Protein AF-A0A973XMW5-F1 (afdb_monomer_lite)

pLDDT: mean 70.23, std 17.24, range [46.88, 96.12]

Structure (mmCIF, N/CA/C/O backbone):
data_AF-A0A973XMW5-F1
#
_entry.id   AF-A0A973XMW5-F1
#
loop_
_atom_site.group_PDB
_atom_site.id
_atom_site.type_symbol
_atom_site.label_atom_id
_atom_site.label_alt_id
_atom_site.label_comp_id
_atom_site.label_asym_id
_atom_site.label_entity_id
_atom_site.label_seq_id
_atom_site.pdbx_PDB_ins_code
_atom_site.Cartn_x
_atom_site.Cartn_y
_atom_site.Cartn_z
_atom_site.occupancy
_atom_site.B_iso_or_equiv
_atom_site.auth_seq_id
_atom_site.auth_comp_id
_atom_site.auth_asym_id
_atom_site.auth_atom_id
_atom_site.pdbx_PDB_model_num
ATOM 1 N N . MET A 1 1 ? -17.694 30.993 26.797 1.00 49.56 1 MET A N 1
ATOM 2 C CA . MET A 1 1 ? -16.771 31.717 27.700 1.00 49.56 1 MET A CA 1
ATOM 3 C C . MET A 1 1 ? -16.764 31.049 29.072 1.00 49.56 1 MET A C 1
ATOM 5 O O . MET A 1 1 ? -17.667 31.284 29.861 1.00 49.56 1 MET A O 1
ATOM 9 N N . ARG A 1 2 ? -15.774 30.195 29.354 1.00 52.84 2 ARG A N 1
ATOM 10 C CA . ARG A 1 2 ? -15.358 29.845 30.722 1.00 52.84 2 ARG A CA 1
ATOM 11 C C . ARG A 1 2 ? -13.836 29.864 30.737 1.00 52.84 2 ARG A C 1
ATOM 13 O O . ARG A 1 2 ? -13.191 29.059 30.077 1.00 52.84 2 ARG A O 1
ATOM 20 N N . LEU A 1 3 ? -13.326 30.897 31.393 1.00 54.25 3 LEU A N 1
ATOM 21 C CA . LEU A 1 3 ? -11.933 31.286 31.506 1.00 54.25 3 LEU A CA 1
ATOM 22 C C . LEU A 1 3 ? -11.533 31.060 32.972 1.00 54.25 3 LEU A C 1
ATOM 24 O O . LEU A 1 3 ? -12.006 31.783 33.842 1.00 54.25 3 LEU A O 1
ATOM 28 N N . THR A 1 4 ? -10.673 30.082 33.237 1.00 59.72 4 THR A N 1
ATOM 29 C CA . THR A 1 4 ? -9.947 29.893 34.510 1.00 59.72 4 THR A CA 1
ATOM 30 C C . THR A 1 4 ? -8.658 29.143 34.161 1.00 59.72 4 THR A C 1
ATOM 32 O O . THR A 1 4 ? -8.700 27.972 33.809 1.00 59.72 4 THR A O 1
ATOM 35 N N . ARG A 1 5 ? -7.556 29.858 33.888 1.00 57.38 5 ARG A N 1
ATOM 36 C CA . ARG A 1 5 ? -6.470 30.216 34.832 1.00 57.38 5 ARG A CA 1
ATOM 37 C C . ARG A 1 5 ? -5.850 28.978 35.494 1.00 57.38 5 ARG A C 1
ATOM 39 O O . ARG A 1 5 ? -6.491 28.333 36.307 1.00 57.38 5 ARG A O 1
ATOM 46 N 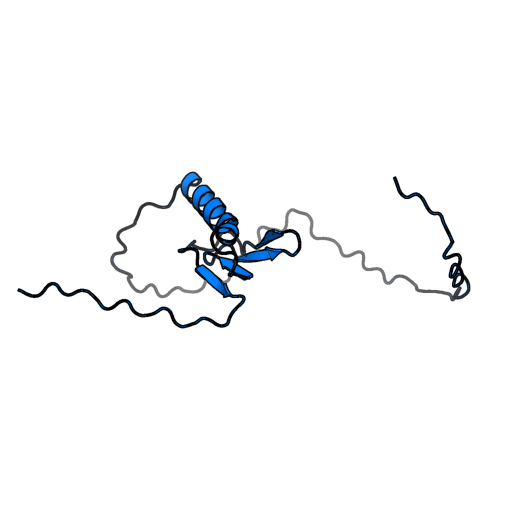N . PHE A 1 6 ? -4.697 28.548 34.978 1.00 55.06 6 PHE A N 1
ATOM 47 C CA . PHE A 1 6 ? -3.338 28.911 35.436 1.00 55.06 6 PHE A CA 1
ATOM 48 C C . PHE A 1 6 ? -2.924 28.091 36.658 1.00 55.06 6 PHE A C 1
ATOM 50 O O . PHE A 1 6 ? -3.577 28.187 37.687 1.00 55.06 6 PHE A O 1
ATOM 57 N N . LEU A 1 7 ? -1.836 27.329 36.502 1.00 52.03 7 LEU A N 1
ATOM 58 C CA . LEU A 1 7 ? -0.725 27.083 37.439 1.00 52.03 7 LEU A CA 1
ATOM 59 C C . LEU A 1 7 ? 0.064 25.891 36.859 1.00 52.03 7 LEU A C 1
ATOM 61 O O . LEU A 1 7 ? -0.392 24.756 36.839 1.00 52.03 7 LEU A O 1
ATOM 65 N N . ALA A 1 8 ? 1.115 26.185 36.098 1.00 46.88 8 ALA A N 1
ATOM 66 C CA . ALA A 1 8 ? 2.481 26.103 36.609 1.00 46.88 8 ALA A CA 1
ATOM 67 C C . ALA A 1 8 ? 2.898 24.652 36.916 1.00 46.88 8 ALA A C 1
ATOM 69 O O . ALA A 1 8 ? 2.669 24.139 38.005 1.00 46.88 8 ALA A O 1
ATOM 70 N N . ARG A 1 9 ? 3.602 24.023 35.967 1.00 47.16 9 ARG A N 1
ATOM 71 C CA . ARG A 1 9 ? 4.561 22.951 36.268 1.00 47.16 9 ARG A CA 1
ATOM 72 C C . ARG A 1 9 ? 5.980 23.505 36.085 1.00 47.16 9 ARG A C 1
ATOM 74 O O . ARG A 1 9 ? 6.507 23.427 34.979 1.00 47.16 9 ARG A O 1
ATOM 81 N N . PRO A 1 10 ? 6.590 24.102 37.127 1.00 54.50 10 PRO A N 1
ATOM 82 C CA . PRO A 1 10 ? 7.969 24.561 37.117 1.00 54.50 10 PRO A CA 1
ATOM 83 C C . PRO A 1 10 ? 8.835 23.544 37.871 1.00 54.50 10 PRO A C 1
ATOM 85 O O . PRO A 1 10 ? 9.243 23.776 39.001 1.00 54.50 10 PRO A O 1
ATOM 88 N N . THR A 1 11 ? 9.029 22.349 37.324 1.00 53.75 11 THR A N 1
ATOM 89 C CA . THR A 1 11 ? 9.946 21.327 37.871 1.00 53.75 11 THR A CA 1
ATOM 90 C C . THR A 1 11 ? 10.020 20.258 36.782 1.00 53.75 11 THR A C 1
ATOM 92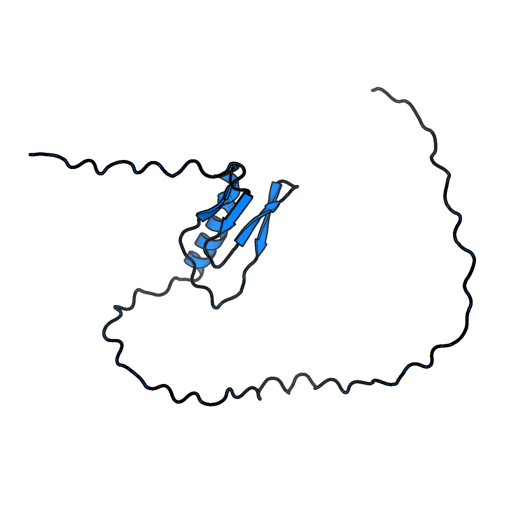 O O . THR A 1 11 ? 9.021 19.617 36.499 1.00 53.75 11 THR A O 1
ATOM 95 N N . ILE A 1 12 ? 11.093 20.072 36.022 1.00 51.03 12 ILE A N 1
ATOM 96 C CA . ILE A 1 12 ? 12.426 19.673 36.463 1.00 51.03 12 ILE A CA 1
ATOM 97 C C . ILE A 1 12 ? 13.387 20.133 35.357 1.00 51.03 12 ILE A C 1
ATOM 99 O O . ILE A 1 12 ? 13.556 19.488 34.327 1.00 51.03 12 ILE A O 1
ATOM 103 N N . LEU A 1 13 ? 13.964 21.312 35.567 1.00 52.12 13 LEU A N 1
ATOM 104 C CA . LEU A 1 13 ? 15.107 21.843 34.836 1.00 52.12 13 LEU A CA 1
ATOM 105 C C . LEU A 1 13 ? 16.294 21.673 35.789 1.00 52.12 13 LEU A C 1
ATOM 107 O O . LEU A 1 13 ? 16.689 22.609 36.469 1.00 52.12 13 LEU A O 1
ATOM 111 N N . LEU A 1 14 ? 16.742 20.429 35.973 1.00 54.44 14 LEU A N 1
ATOM 112 C CA . LEU A 1 14 ? 17.883 20.079 36.826 1.00 54.44 14 LEU A CA 1
ATOM 113 C C . LEU A 1 14 ? 18.349 18.665 36.471 1.00 54.44 14 LEU A C 1
ATOM 115 O O . LEU A 1 14 ? 17.889 17.696 37.057 1.00 54.44 14 LEU A O 1
ATOM 119 N N . LEU A 1 15 ? 19.213 18.571 35.460 1.00 51.66 15 LEU A N 1
ATOM 120 C CA . LEU A 1 15 ? 20.225 17.516 35.279 1.00 51.66 15 LEU A CA 1
ATOM 121 C C . LEU A 1 15 ? 21.243 17.990 34.216 1.00 51.66 15 LEU A C 1
ATOM 123 O O . LEU A 1 15 ? 21.558 17.311 33.247 1.00 51.66 15 LEU A O 1
ATOM 127 N N . LEU A 1 16 ? 21.732 19.221 34.405 1.00 52.69 16 LEU A N 1
ATOM 128 C CA . LEU A 1 16 ? 22.913 19.794 33.755 1.00 52.69 16 LEU A CA 1
ATOM 129 C C . LEU A 1 16 ? 24.022 19.839 34.813 1.00 52.69 16 LEU A C 1
ATOM 131 O O . LEU A 1 16 ? 24.236 20.875 35.431 1.00 52.69 16 LEU A O 1
ATOM 135 N N . ALA A 1 17 ? 24.672 18.708 35.086 1.00 55.88 17 ALA A N 1
ATOM 136 C CA . ALA A 1 17 ? 25.972 18.680 35.759 1.00 55.88 17 ALA A CA 1
ATOM 137 C C . ALA A 1 17 ? 26.568 17.269 35.720 1.00 55.88 17 ALA A C 1
ATOM 139 O O . ALA A 1 17 ? 26.081 16.366 36.393 1.00 55.88 17 ALA A O 1
ATOM 140 N N . GLY A 1 18 ? 27.671 17.126 34.987 1.00 53.00 18 GLY A N 1
ATOM 141 C CA . GLY A 1 18 ? 28.614 16.028 35.172 1.00 53.00 18 GLY A CA 1
ATOM 142 C C . GLY A 1 18 ? 28.627 15.014 34.039 1.00 53.00 18 GLY A C 1
ATOM 143 O O . GLY A 1 18 ? 27.904 14.031 34.084 1.00 53.00 18 GLY A O 1
ATOM 144 N N . LEU A 1 19 ? 29.506 15.225 33.059 1.00 52.06 19 LEU A N 1
ATOM 145 C CA . LEU A 1 19 ? 30.680 14.362 32.877 1.00 52.06 19 LEU A CA 1
ATOM 146 C C . LEU A 1 19 ? 31.605 14.999 31.824 1.00 52.06 19 LEU A C 1
ATOM 148 O O . LEU A 1 19 ? 31.514 14.748 30.627 1.00 52.06 19 LEU A O 1
ATOM 152 N N . LEU A 1 20 ? 32.507 15.858 32.302 1.00 52.78 20 LEU A N 1
ATOM 153 C CA . LEU A 1 20 ? 33.773 16.142 31.633 1.00 52.78 20 LEU A CA 1
ATOM 154 C C . LEU A 1 20 ? 34.708 14.972 31.958 1.00 52.78 20 LEU A C 1
ATOM 156 O O . LEU A 1 20 ? 35.290 14.928 33.039 1.00 52.78 20 LEU A O 1
ATOM 160 N N . ALA A 1 21 ? 34.824 14.019 31.037 1.00 50.59 21 ALA A N 1
ATOM 161 C CA . ALA A 1 21 ? 35.873 13.010 31.053 1.00 50.59 21 ALA A CA 1
ATOM 162 C C . ALA A 1 21 ? 36.438 12.851 29.635 1.00 50.59 21 ALA A C 1
ATOM 164 O O . ALA A 1 21 ? 35.768 12.389 28.719 1.00 50.59 21 ALA A O 1
ATOM 165 N N . ALA A 1 22 ? 37.664 13.350 29.507 1.00 52.00 22 ALA A N 1
ATOM 166 C CA . ALA A 1 22 ? 38.721 13.029 28.562 1.00 52.00 22 ALA A CA 1
ATOM 167 C C . ALA A 1 22 ? 38.452 11.988 27.454 1.00 52.00 22 ALA A C 1
ATOM 169 O O . ALA A 1 22 ? 38.155 10.831 27.720 1.00 52.00 22 ALA A O 1
ATOM 170 N N . GLY A 1 23 ? 38.815 12.390 26.231 1.00 50.72 23 GLY A N 1
ATOM 171 C CA . GLY A 1 23 ? 39.669 11.579 25.364 1.00 50.72 23 GLY A CA 1
ATOM 172 C C . GLY A 1 23 ? 38.993 10.449 24.595 1.00 50.72 23 GLY A C 1
ATOM 173 O O . GLY A 1 23 ? 38.814 9.343 25.089 1.00 50.72 23 GLY A O 1
ATOM 174 N N . SER A 1 24 ? 38.770 10.676 23.305 1.00 54.31 24 SER A N 1
ATOM 175 C CA . SER A 1 24 ? 38.772 9.591 22.324 1.00 54.31 24 SER A CA 1
ATOM 176 C C . SER A 1 24 ? 39.564 10.049 21.100 1.00 54.31 24 SER A C 1
ATOM 178 O O . SER A 1 24 ? 39.153 11.015 20.454 1.00 54.31 24 SER A O 1
ATOM 180 N N . PRO A 1 25 ? 40.720 9.431 20.792 1.00 51.88 25 PRO A N 1
ATOM 181 C CA . PRO A 1 25 ? 41.366 9.630 19.506 1.00 51.88 25 PRO A CA 1
ATOM 182 C C . PRO A 1 25 ? 40.452 9.043 18.430 1.00 51.88 25 PRO A C 1
ATOM 184 O O . PRO A 1 25 ? 40.052 7.884 18.513 1.00 51.88 25 PRO A O 1
ATOM 187 N N . ALA A 1 26 ? 40.096 9.858 17.441 1.00 57.22 2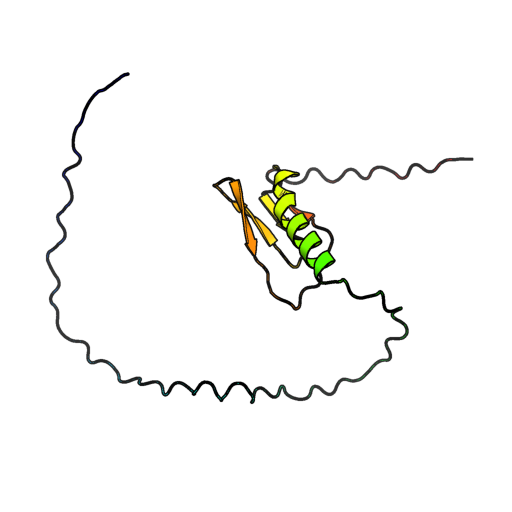6 ALA A N 1
ATOM 188 C CA . ALA A 1 26 ? 39.375 9.391 16.270 1.00 57.22 26 ALA A CA 1
ATOM 189 C C . ALA A 1 26 ? 40.241 8.352 15.536 1.00 57.22 26 ALA A C 1
ATOM 191 O O . ALA A 1 26 ? 41.351 8.694 15.115 1.00 57.22 26 ALA A O 1
ATOM 192 N N . PRO A 1 27 ? 39.789 7.099 15.352 1.00 55.66 27 PRO A N 1
ATOM 193 C CA . PRO A 1 27 ? 40.396 6.249 14.348 1.00 55.66 27 PRO A CA 1
ATOM 194 C C . PRO A 1 27 ? 40.063 6.840 12.977 1.00 55.66 27 PRO A C 1
ATOM 196 O O . PRO A 1 27 ? 38.898 7.028 12.624 1.00 55.66 27 PRO A O 1
ATOM 199 N N . GLY A 1 28 ? 41.116 7.176 12.233 1.00 56.56 28 GLY A N 1
ATOM 200 C CA . GLY A 1 28 ? 41.046 7.608 10.849 1.00 56.56 28 GLY A CA 1
ATOM 201 C C . GLY A 1 28 ? 40.450 6.513 9.977 1.00 56.56 28 GLY A C 1
ATOM 202 O O . GLY A 1 28 ? 41.137 5.583 9.571 1.00 56.56 28 GLY A O 1
ATOM 203 N N . TRP A 1 29 ? 39.172 6.664 9.664 1.00 56.72 29 TRP A N 1
ATOM 204 C CA . TRP A 1 29 ? 38.553 6.051 8.504 1.00 56.72 29 TRP A CA 1
ATOM 205 C C . TRP A 1 29 ? 38.040 7.191 7.622 1.00 56.72 29 TRP A C 1
ATOM 207 O O . TRP A 1 29 ? 36.855 7.491 7.533 1.00 56.72 29 TRP A O 1
ATOM 217 N N . ALA A 1 30 ? 38.980 7.868 6.962 1.00 52.31 30 ALA A N 1
ATOM 218 C CA . ALA A 1 30 ? 38.681 8.417 5.651 1.00 52.31 30 ALA A CA 1
ATOM 219 C C . ALA A 1 30 ? 38.457 7.200 4.747 1.00 52.31 30 ALA A C 1
ATOM 221 O O . ALA A 1 30 ? 39.393 6.672 4.151 1.00 52.31 30 ALA A O 1
ATOM 222 N N . ALA A 1 31 ? 37.234 6.669 4.770 1.00 51.62 31 ALA A N 1
ATOM 223 C CA . ALA A 1 31 ? 36.784 5.787 3.718 1.00 51.62 31 ALA A CA 1
ATOM 224 C C . ALA A 1 31 ? 36.784 6.634 2.449 1.00 51.62 31 ALA A C 1
ATOM 226 O O . ALA A 1 31 ? 35.982 7.557 2.305 1.00 51.62 31 ALA A O 1
ATOM 227 N N . ASP A 1 32 ? 37.765 6.347 1.604 1.00 62.59 32 ASP A N 1
ATOM 228 C CA . ASP A 1 32 ? 37.766 6.613 0.177 1.00 62.59 32 ASP A CA 1
ATOM 229 C C . ASP A 1 32 ? 36.398 6.166 -0.359 1.00 62.59 32 ASP A C 1
ATOM 231 O O . ASP A 1 32 ? 36.106 4.973 -0.463 1.00 62.59 32 ASP A O 1
ATOM 235 N N . LEU A 1 33 ? 35.483 7.127 -0.505 1.00 61.25 33 LEU A N 1
ATOM 236 C CA . LEU A 1 33 ? 34.169 6.858 -1.058 1.00 61.25 33 LEU A CA 1
ATOM 237 C C . LEU A 1 33 ? 34.387 6.616 -2.551 1.00 61.25 33 LEU A C 1
ATOM 239 O O . LEU A 1 33 ? 34.915 7.518 -3.209 1.00 61.25 33 LEU A O 1
ATOM 243 N N . PRO A 1 34 ? 33.992 5.449 -3.090 1.00 62.72 34 PRO A N 1
ATOM 244 C CA . PRO A 1 34 ? 34.006 5.241 -4.526 1.00 62.72 34 PRO A CA 1
ATOM 245 C C . PRO A 1 34 ? 33.220 6.381 -5.172 1.00 62.72 34 PRO A C 1
ATOM 247 O O . PRO A 1 34 ? 32.114 6.723 -4.736 1.00 62.72 34 PRO A O 1
ATOM 250 N N . GLY A 1 35 ? 33.853 7.029 -6.148 1.00 62.44 35 GLY A N 1
ATOM 251 C CA . GLY A 1 35 ? 33.242 8.118 -6.890 1.00 62.44 35 GLY A CA 1
ATOM 252 C C . GLY A 1 35 ? 31.940 7.659 -7.558 1.00 62.44 35 GLY A C 1
ATOM 253 O O . GLY A 1 35 ? 31.716 6.462 -7.743 1.00 62.44 35 GLY A O 1
ATOM 254 N N . PRO A 1 36 ? 31.067 8.597 -7.951 1.00 65.69 36 PRO A N 1
ATOM 255 C CA . PRO A 1 36 ? 29.782 8.306 -8.594 1.00 65.69 36 PRO A CA 1
ATOM 256 C C . PRO A 1 36 ? 29.870 7.563 -9.948 1.00 65.69 36 PRO A C 1
ATOM 258 O O . PRO A 1 36 ? 28.836 7.345 -10.572 1.00 65.69 36 PRO A O 1
ATOM 261 N N . ASP A 1 37 ? 31.061 7.147 -10.385 1.00 62.53 37 ASP A N 1
ATOM 262 C CA . ASP A 1 37 ? 31.325 6.500 -11.673 1.00 62.53 37 ASP A CA 1
ATOM 263 C C . ASP A 1 37 ? 31.469 4.956 -11.598 1.00 62.53 37 ASP A C 1
ATOM 265 O O . ASP A 1 37 ? 31.619 4.311 -12.632 1.00 62.53 37 ASP A O 1
ATOM 269 N N . ASP A 1 38 ? 31.375 4.324 -10.417 1.00 57.34 38 ASP A N 1
ATOM 270 C CA . ASP A 1 38 ? 31.567 2.863 -10.234 1.00 57.34 38 ASP A CA 1
ATOM 271 C C . ASP A 1 38 ? 30.266 2.014 -10.248 1.00 57.34 38 ASP A C 1
ATOM 273 O O . ASP A 1 38 ? 30.239 0.874 -9.777 1.00 57.34 38 ASP A O 1
ATOM 277 N N . VAL A 1 39 ? 29.153 2.526 -10.793 1.00 61.31 39 VAL A N 1
ATOM 278 C CA . VAL A 1 39 ? 27.857 1.796 -10.819 1.00 61.31 39 VAL A CA 1
ATOM 279 C C . VAL A 1 39 ? 27.759 0.740 -11.939 1.00 61.31 39 VAL A C 1
ATOM 281 O O . VAL A 1 39 ? 26.874 -0.113 -11.904 1.00 61.31 39 VAL A O 1
ATOM 284 N N . ASP A 1 40 ? 28.685 0.725 -12.901 1.00 59.84 40 ASP A N 1
ATOM 285 C CA . ASP A 1 40 ? 28.558 -0.077 -14.132 1.00 59.84 40 ASP A CA 1
ATOM 286 C C . ASP A 1 40 ? 29.111 -1.521 -14.061 1.00 59.84 40 ASP A C 1
ATOM 288 O O . ASP A 1 40 ? 29.000 -2.277 -15.024 1.00 59.84 40 ASP A O 1
ATOM 292 N N . GLN A 1 41 ? 29.693 -1.964 -12.940 1.00 57.28 41 GLN A N 1
ATOM 293 C CA . GLN A 1 41 ? 30.416 -3.253 -12.872 1.00 57.28 41 GLN A CA 1
ATOM 294 C C . GLN A 1 41 ? 29.769 -4.336 -11.993 1.00 57.28 41 GLN A C 1
ATOM 296 O O . GLN A 1 41 ? 30.444 -5.257 -11.534 1.00 57.28 41 GLN A O 1
ATOM 301 N N . VAL A 1 42 ? 28.444 -4.325 -11.818 1.00 56.09 42 VAL A N 1
ATOM 302 C CA . VAL A 1 42 ? 27.737 -5.538 -11.364 1.00 56.09 42 VAL A CA 1
ATOM 303 C C . VAL A 1 42 ? 27.330 -6.355 -12.586 1.00 56.09 42 VAL A C 1
ATOM 305 O O . VAL A 1 42 ? 26.182 -6.342 -13.019 1.00 56.09 42 VAL A O 1
ATOM 308 N N . VAL A 1 43 ? 28.292 -7.087 -13.149 1.00 60.12 43 VAL A N 1
ATOM 309 C CA . VAL A 1 43 ? 28.022 -8.173 -14.100 1.00 60.12 43 VAL A CA 1
ATOM 310 C C . VAL A 1 43 ? 27.568 -9.391 -13.284 1.00 60.12 43 VAL A C 1
ATOM 312 O O . VAL A 1 43 ? 28.396 -10.004 -12.605 1.00 60.12 43 VAL A O 1
ATOM 315 N N . PRO A 1 44 ? 26.277 -9.776 -13.284 1.00 55.38 44 PRO A N 1
ATOM 316 C CA . PRO A 1 44 ? 25.860 -11.002 -12.618 1.00 55.38 44 PRO A CA 1
ATOM 317 C C . PRO A 1 44 ? 26.499 -12.216 -13.314 1.00 55.38 44 PRO A C 1
ATOM 319 O O . PRO A 1 44 ? 26.607 -12.238 -14.545 1.00 55.38 44 PRO A O 1
ATOM 322 N N . PRO A 1 45 ? 26.905 -13.263 -12.569 1.00 52.09 45 PRO A N 1
ATOM 323 C CA . PRO A 1 45 ? 27.431 -14.472 -13.180 1.00 52.09 45 PRO A CA 1
ATOM 324 C C . PRO A 1 45 ? 26.362 -15.091 -14.081 1.00 52.09 45 PRO A C 1
ATOM 326 O O . PRO A 1 45 ? 25.240 -15.368 -13.646 1.00 52.09 45 PRO A O 1
ATOM 329 N N . SER A 1 46 ? 26.740 -15.307 -15.343 1.00 51.94 46 SER A N 1
ATOM 330 C CA . SER A 1 46 ? 25.965 -16.016 -16.359 1.00 51.94 46 SER A CA 1
ATOM 331 C C . SER A 1 46 ? 25.423 -17.330 -15.800 1.00 51.94 46 SER A C 1
ATOM 333 O O . SER A 1 46 ? 26.123 -18.342 -15.738 1.00 51.94 46 SER A O 1
ATOM 335 N N . ARG A 1 47 ? 24.146 -17.333 -15.413 1.00 60.25 47 ARG A N 1
ATOM 336 C CA . ARG A 1 47 ? 23.396 -18.572 -15.236 1.00 60.25 47 ARG A CA 1
ATOM 337 C C . ARG A 1 47 ? 23.152 -19.120 -16.634 1.00 60.25 47 ARG A C 1
ATOM 339 O O . ARG A 1 47 ? 22.422 -18.516 -17.413 1.00 60.25 47 ARG A O 1
ATOM 346 N N . LYS A 1 48 ? 23.772 -20.258 -16.958 1.00 48.34 48 LYS A N 1
ATOM 347 C CA . LYS A 1 48 ? 23.365 -21.083 -18.100 1.00 48.34 48 LYS A CA 1
ATOM 348 C C . LYS A 1 48 ? 21.889 -21.442 -17.908 1.00 48.34 48 LYS A C 1
ATOM 350 O O . LYS A 1 48 ? 21.566 -22.320 -17.113 1.00 48.34 48 LYS A O 1
ATOM 355 N N . ALA A 1 49 ? 21.007 -20.720 -18.589 1.00 53.62 49 ALA A N 1
ATOM 356 C CA . ALA A 1 49 ? 19.596 -21.039 -18.665 1.00 53.62 49 ALA A CA 1
ATOM 357 C C . ALA A 1 49 ? 19.428 -22.215 -19.633 1.00 53.62 49 ALA A C 1
ATOM 359 O O . ALA A 1 49 ? 19.608 -22.073 -20.841 1.00 53.62 49 ALA A O 1
ATOM 360 N N . THR A 1 50 ? 19.102 -23.388 -19.098 1.00 47.69 50 THR A N 1
ATOM 361 C CA . THR A 1 50 ? 18.485 -24.457 -19.882 1.00 47.69 50 THR A CA 1
ATOM 362 C C . THR A 1 50 ? 17.093 -23.966 -20.269 1.00 47.69 50 THR A C 1
ATOM 364 O O . THR A 1 50 ? 16.187 -23.940 -19.439 1.00 47.69 50 THR A O 1
ATOM 367 N N . ALA A 1 51 ? 16.951 -23.499 -21.508 1.00 50.56 51 ALA A N 1
ATOM 368 C CA . ALA A 1 51 ? 15.681 -23.094 -22.087 1.00 50.56 51 ALA A CA 1
ATOM 369 C C . ALA A 1 51 ? 14.814 -24.338 -22.333 1.00 50.56 51 ALA A C 1
ATOM 371 O O . ALA A 1 51 ? 15.102 -25.141 -23.218 1.00 50.56 51 ALA A O 1
ATOM 372 N N . GLY A 1 52 ? 13.764 -24.504 -21.531 1.00 54.34 52 GLY A N 1
ATOM 373 C CA . GLY A 1 52 ? 12.596 -25.282 -21.934 1.00 54.34 52 GLY A CA 1
ATOM 374 C C . GLY A 1 52 ? 11.669 -24.391 -22.773 1.00 54.34 52 GLY A C 1
ATOM 375 O O . GLY A 1 52 ? 11.555 -23.202 -22.462 1.00 54.34 52 GLY A O 1
ATOM 376 N N . PRO A 1 53 ? 11.023 -24.908 -23.829 1.00 52.34 53 PRO A N 1
ATOM 377 C CA . PRO A 1 53 ? 10.067 -24.134 -24.607 1.00 52.34 53 PRO A CA 1
ATOM 378 C C . PRO A 1 53 ? 8.789 -23.925 -23.784 1.00 52.34 53 PRO A C 1
ATOM 380 O O . PRO A 1 53 ? 8.024 -24.858 -23.557 1.00 52.34 53 PRO A O 1
ATOM 383 N N . ALA A 1 54 ? 8.564 -22.696 -23.319 1.00 52.81 54 ALA A N 1
ATOM 384 C CA . ALA A 1 54 ? 7.238 -22.252 -22.911 1.00 52.81 54 ALA A CA 1
ATOM 385 C C . ALA A 1 54 ? 6.498 -21.807 -24.179 1.00 52.81 54 ALA A C 1
ATOM 387 O O . ALA A 1 54 ? 6.674 -20.693 -24.671 1.00 52.81 54 ALA A O 1
ATOM 388 N N . GLU A 1 55 ? 5.731 -22.730 -24.749 1.00 50.47 55 GLU A N 1
ATOM 389 C CA . GLU A 1 55 ? 4.780 -22.449 -25.817 1.00 50.47 55 GLU A CA 1
ATOM 390 C C . GLU A 1 55 ? 3.659 -21.528 -25.308 1.00 50.47 55 GLU A C 1
ATOM 392 O O . GLU A 1 55 ? 3.022 -21.801 -24.293 1.00 50.47 55 GLU A O 1
ATOM 397 N N . GLY A 1 56 ? 3.400 -20.457 -26.064 1.00 54.78 56 GLY A N 1
ATOM 398 C CA . GLY A 1 56 ? 2.051 -19.922 -26.249 1.00 54.78 56 GLY A CA 1
ATOM 399 C C . GLY A 1 56 ? 1.436 -19.120 -25.103 1.00 54.78 56 GLY A C 1
ATOM 400 O O . GLY A 1 56 ? 0.312 -19.407 -24.704 1.00 54.78 56 GLY A O 1
ATOM 401 N N . ALA A 1 57 ? 2.095 -18.058 -24.636 1.00 54.16 57 ALA A N 1
ATOM 402 C CA . ALA A 1 57 ? 1.370 -16.963 -23.997 1.00 54.16 57 ALA A CA 1
ATOM 403 C C . ALA A 1 57 ? 0.823 -16.044 -25.100 1.00 54.16 57 ALA A C 1
ATOM 405 O O . ALA A 1 57 ? 1.582 -15.342 -25.764 1.00 54.16 57 ALA A O 1
ATOM 406 N N . THR A 1 58 ? -0.491 -16.064 -25.328 1.00 51.22 58 THR A N 1
ATOM 407 C CA . THR A 1 58 ? -1.169 -14.959 -26.013 1.00 51.22 58 THR A CA 1
ATOM 408 C C . THR A 1 58 ? -0.845 -13.687 -25.236 1.00 51.22 58 THR A C 1
ATOM 410 O O . THR A 1 58 ? -1.263 -13.535 -24.090 1.00 51.22 58 THR A O 1
ATOM 413 N N . GLU A 1 59 ? -0.034 -12.820 -25.836 1.00 55.75 59 GLU A N 1
ATOM 414 C CA . GLU A 1 59 ? 0.427 -11.578 -25.229 1.00 55.75 59 GLU A CA 1
AT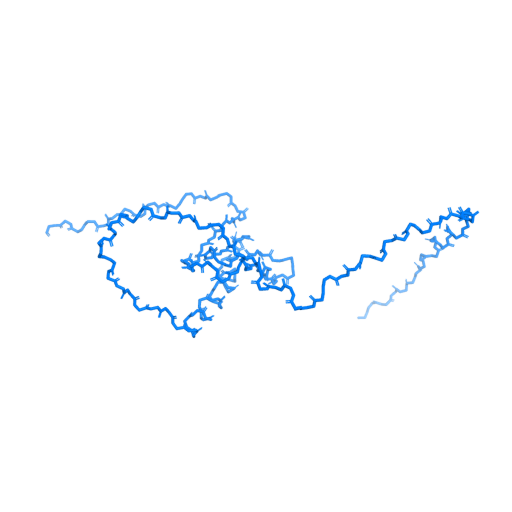OM 415 C C . GLU A 1 59 ? -0.775 -10.638 -25.089 1.00 55.75 59 GLU A C 1
ATOM 417 O O . GLU A 1 59 ? -1.247 -10.040 -26.057 1.00 55.75 59 GLU A O 1
ATOM 422 N N . ALA A 1 60 ? -1.343 -10.583 -23.882 1.00 70.31 60 ALA A N 1
ATOM 423 C CA . ALA A 1 60 ? -2.282 -9.530 -23.535 1.00 70.31 60 ALA A CA 1
ATOM 424 C C . ALA A 1 60 ? -1.536 -8.185 -23.611 1.00 70.31 60 ALA A C 1
ATOM 426 O O . ALA A 1 60 ? -0.373 -8.118 -23.199 1.00 70.31 60 ALA A O 1
ATOM 427 N N . PRO A 1 61 ? -2.164 -7.121 -24.140 1.00 73.94 61 PRO A N 1
ATOM 428 C CA . PRO A 1 61 ? -1.531 -5.812 -24.204 1.00 73.94 61 PRO A CA 1
ATOM 429 C C . PRO A 1 61 ? -1.122 -5.358 -22.800 1.00 73.94 61 PRO A C 1
ATOM 431 O O . PRO A 1 61 ? -1.887 -5.493 -21.844 1.00 73.94 61 PRO A O 1
ATOM 434 N N . ALA A 1 62 ? 0.099 -4.836 -22.681 1.00 77.50 62 ALA A N 1
ATOM 435 C CA . ALA A 1 62 ? 0.588 -4.283 -21.427 1.00 77.50 62 ALA A CA 1
ATOM 436 C C . ALA A 1 62 ? -0.271 -3.074 -20.995 1.00 77.50 62 ALA A C 1
ATOM 438 O O . ALA A 1 62 ? -0.685 -2.293 -21.860 1.00 77.50 62 ALA A O 1
ATOM 439 N N . PRO A 1 63 ? -0.517 -2.889 -19.684 1.00 79.19 63 PRO A N 1
ATOM 440 C CA . PRO A 1 63 ? -1.292 -1.762 -19.179 1.00 79.19 63 PRO A CA 1
ATOM 441 C C . PRO A 1 63 ? -0.579 -0.436 -19.460 1.00 79.19 63 PRO A C 1
ATOM 443 O O . PRO A 1 63 ? 0.646 -0.318 -19.350 1.00 79.19 63 PRO A O 1
ATOM 446 N N . THR A 1 64 ? -1.351 0.587 -19.811 1.00 86.75 64 THR A N 1
ATOM 447 C CA . THR A 1 64 ? -0.847 1.945 -20.003 1.00 86.75 64 THR A CA 1
ATOM 448 C C . THR A 1 64 ? -0.510 2.601 -18.656 1.00 86.75 64 THR A C 1
ATOM 450 O O . THR A 1 64 ? -1.085 2.255 -17.620 1.00 86.75 64 THR A O 1
ATOM 453 N N . PRO A 1 65 ? 0.371 3.618 -18.632 1.00 82.75 65 PRO A N 1
ATOM 454 C CA . PRO A 1 65 ? 0.673 4.356 -17.403 1.00 82.75 65 PRO A CA 1
ATOM 455 C C . PRO A 1 65 ? -0.559 4.976 -16.725 1.00 82.75 65 PRO A C 1
ATOM 457 O O . PRO A 1 65 ? -0.595 5.097 -15.503 1.00 82.75 65 PRO A O 1
ATOM 460 N N . ALA A 1 66 ? -1.573 5.361 -17.507 1.00 84.50 66 ALA A N 1
ATOM 461 C CA . ALA A 1 66 ? -2.812 5.929 -16.984 1.00 84.50 66 ALA A CA 1
ATOM 462 C C . ALA A 1 66 ? -3.657 4.885 -16.235 1.00 84.50 66 ALA A C 1
ATOM 464 O O . ALA A 1 66 ? -4.238 5.199 -15.199 1.00 84.50 66 ALA A O 1
ATOM 465 N N . GLU A 1 67 ? -3.696 3.648 -16.733 1.00 83.00 67 GLU A N 1
ATOM 466 C CA . GLU A 1 67 ? -4.385 2.536 -16.070 1.00 83.00 67 GLU A CA 1
ATOM 467 C C . GLU A 1 67 ? -3.692 2.172 -14.759 1.00 83.00 67 GLU A C 1
ATOM 469 O O . GLU A 1 67 ? -4.358 2.056 -13.733 1.00 83.00 67 GLU A O 1
ATOM 474 N N . LEU A 1 68 ? -2.356 2.122 -14.756 1.00 80.50 68 LEU A N 1
ATOM 475 C CA . LEU A 1 68 ? -1.583 1.893 -13.535 1.00 80.50 68 LEU A CA 1
ATOM 476 C C . LEU A 1 68 ? -1.848 2.976 -12.484 1.00 80.50 68 LEU A C 1
ATOM 478 O O . LEU A 1 68 ? -2.036 2.665 -11.312 1.00 80.50 68 LEU A O 1
ATOM 482 N N . GLU A 1 69 ? -1.904 4.253 -12.868 1.00 82.12 69 GLU A N 1
ATOM 483 C CA . GLU A 1 69 ? -2.211 5.316 -11.905 1.00 82.12 69 GLU A CA 1
ATOM 484 C C . GLU A 1 69 ? -3.654 5.221 -11.380 1.00 82.12 69 GLU A C 1
ATOM 486 O O . GLU A 1 69 ? -3.895 5.411 -10.185 1.00 82.12 69 GLU A O 1
ATOM 491 N N . ALA A 1 70 ? -4.617 4.868 -12.237 1.00 82.75 70 ALA A N 1
ATOM 492 C CA . ALA A 1 70 ? -5.997 4.634 -11.818 1.00 82.75 70 ALA A CA 1
ATOM 493 C C . ALA A 1 70 ? -6.103 3.472 -10.813 1.00 82.75 70 ALA A C 1
ATOM 495 O O . ALA A 1 70 ? -6.810 3.591 -9.807 1.00 82.75 70 ALA A O 1
ATOM 496 N N . GLU A 1 71 ? -5.357 2.385 -11.024 1.00 81.00 71 GLU A N 1
ATOM 497 C CA . GLU A 1 71 ? -5.257 1.276 -10.071 1.00 81.00 71 GLU A CA 1
ATOM 498 C C . GLU A 1 71 ? -4.647 1.726 -8.741 1.00 81.00 71 GLU A C 1
ATOM 500 O O . GLU A 1 71 ? -5.206 1.449 -7.680 1.00 81.00 71 GLU A O 1
ATOM 505 N N . ARG A 1 72 ? -3.563 2.510 -8.763 1.00 81.19 72 ARG A N 1
ATOM 506 C CA . ARG A 1 72 ? -2.935 3.032 -7.537 1.00 81.19 72 ARG A CA 1
ATOM 507 C C . ARG A 1 72 ? -3.882 3.906 -6.721 1.00 81.19 72 ARG A C 1
ATOM 509 O O . ARG A 1 72 ? -3.907 3.795 -5.492 1.00 81.19 72 ARG A O 1
ATOM 516 N N . LEU A 1 73 ? -4.660 4.761 -7.383 1.00 84.69 73 LEU A N 1
ATOM 517 C CA . LEU A 1 73 ? -5.694 5.573 -6.738 1.00 84.69 73 LEU A CA 1
ATOM 518 C C . LEU A 1 73 ? -6.806 4.695 -6.149 1.00 84.69 73 LEU A C 1
ATOM 520 O O . LEU A 1 73 ? -7.269 4.951 -5.036 1.00 84.69 73 LEU A O 1
ATOM 524 N N . SER A 1 74 ? -7.193 3.634 -6.861 1.00 87.69 74 SER A N 1
ATOM 525 C CA . SER A 1 74 ? -8.167 2.650 -6.383 1.00 87.69 74 SER A CA 1
ATOM 526 C C . SER A 1 74 ? -7.686 1.945 -5.109 1.00 87.69 74 SER A C 1
ATOM 528 O O . SER A 1 74 ? -8.427 1.888 -4.124 1.00 87.69 74 SER A O 1
ATOM 530 N N . VAL A 1 75 ? -6.423 1.498 -5.077 1.00 89.94 75 VAL A N 1
ATOM 531 C CA . VAL A 1 75 ? -5.820 0.845 -3.904 1.00 89.94 75 VAL A CA 1
ATOM 532 C C . VAL A 1 75 ? -5.804 1.793 -2.710 1.00 89.94 75 VAL A C 1
ATOM 534 O O . VAL A 1 75 ? -6.193 1.404 -1.613 1.00 89.94 75 VAL A O 1
ATOM 537 N N . GLN A 1 76 ? -5.406 3.053 -2.888 1.00 89.56 76 GLN A N 1
ATOM 538 C CA . GLN A 1 76 ? -5.344 4.018 -1.782 1.00 89.56 76 GLN A CA 1
ATOM 539 C C . GLN A 1 76 ? -6.727 4.312 -1.178 1.00 89.56 76 GLN A C 1
ATOM 541 O O . GLN A 1 76 ? -6.846 4.380 0.045 1.00 89.56 76 GLN A O 1
ATOM 546 N N . GLY A 1 77 ? -7.771 4.414 -2.008 1.00 91.56 77 GLY A N 1
ATOM 547 C CA . GLY A 1 77 ? -9.150 4.678 -1.572 1.00 91.56 77 GLY A CA 1
ATOM 548 C C . GLY A 1 77 ? -9.924 3.451 -1.072 1.00 91.56 77 GLY A C 1
ATOM 549 O O . GLY A 1 77 ? -11.073 3.576 -0.643 1.00 91.56 77 GLY A O 1
ATOM 550 N N . PHE A 1 78 ? -9.343 2.249 -1.122 1.00 93.00 78 PHE A N 1
ATOM 551 C CA . PHE A 1 78 ? -10.027 1.026 -0.691 1.00 93.00 78 PHE A CA 1
ATOM 552 C C . PHE A 1 78 ? -10.416 1.060 0.795 1.00 93.00 78 PHE A C 1
ATOM 554 O O . PHE A 1 78 ? -11.500 0.592 1.152 1.00 93.00 78 PHE A O 1
ATOM 561 N N . GLY A 1 79 ? -9.568 1.641 1.651 1.00 90.62 79 GLY A N 1
ATOM 562 C CA . GLY A 1 79 ? -9.818 1.758 3.091 1.00 90.62 79 GLY A CA 1
ATOM 563 C C . GLY A 1 79 ? -11.042 2.609 3.435 1.00 90.62 79 GLY A C 1
ATOM 564 O O . GLY A 1 79 ? -11.774 2.270 4.361 1.00 90.62 79 GLY A O 1
ATOM 565 N N . ASP A 1 80 ? -11.331 3.647 2.645 1.00 90.56 80 ASP A N 1
ATOM 566 C CA . ASP A 1 80 ? -12.508 4.504 2.850 1.00 90.56 80 ASP A CA 1
ATOM 567 C C . ASP A 1 80 ? -13.817 3.744 2.603 1.00 90.56 80 ASP A C 1
ATOM 569 O O . ASP A 1 80 ? -14.818 3.951 3.288 1.00 90.56 80 ASP A O 1
ATOM 573 N N . LYS A 1 81 ? -13.803 2.821 1.634 1.00 90.62 81 LYS A N 1
ATOM 574 C CA . LYS A 1 81 ? -14.941 1.946 1.318 1.00 90.62 81 LYS A CA 1
ATOM 575 C C . LYS A 1 81 ? -15.048 0.761 2.282 1.00 90.62 81 LYS A C 1
ATOM 577 O O . LYS A 1 81 ? -16.126 0.192 2.425 1.00 90.62 81 LYS A O 1
ATOM 582 N N . ASN A 1 82 ? -13.948 0.398 2.944 1.00 91.25 82 ASN A N 1
ATOM 583 C CA . ASN A 1 82 ? -13.837 -0.772 3.813 1.00 91.25 82 ASN A CA 1
ATOM 584 C C . ASN A 1 82 ? -13.261 -0.389 5.189 1.00 91.25 82 ASN A C 1
ATOM 586 O O . ASN A 1 82 ? -12.149 -0.802 5.524 1.00 91.25 82 ASN A O 1
ATOM 590 N N . PRO A 1 83 ? -14.013 0.333 6.040 1.00 89.38 83 PRO A N 1
ATOM 591 C CA . PRO A 1 83 ? -13.512 0.831 7.328 1.00 89.38 83 PRO A CA 1
ATOM 592 C C . PRO A 1 83 ? -13.189 -0.278 8.344 1.00 89.38 83 PRO A C 1
ATOM 594 O O . PRO A 1 83 ? -12.500 -0.045 9.336 1.00 89.38 83 PRO A O 1
ATOM 597 N N . ALA A 1 84 ? -13.685 -1.499 8.117 1.00 90.81 84 ALA A N 1
ATOM 598 C CA . ALA A 1 84 ? -13.329 -2.674 8.908 1.00 90.81 84 ALA A CA 1
ATOM 599 C C . ALA A 1 84 ? -11.938 -3.233 8.556 1.00 90.81 84 ALA A C 1
ATOM 601 O O . ALA A 1 84 ? -11.403 -4.051 9.307 1.00 90.81 84 ALA A O 1
ATOM 602 N N . CYS A 1 85 ? -11.354 -2.815 7.432 1.00 93.00 85 CYS A N 1
ATOM 603 C CA . CYS A 1 85 ? -10.066 -3.282 6.955 1.00 93.00 85 CYS A CA 1
ATOM 604 C C . CYS A 1 85 ? -8.925 -2.422 7.523 1.00 93.00 85 CYS A C 1
ATOM 606 O O . CYS A 1 85 ? -8.815 -1.230 7.254 1.00 93.00 85 CYS A O 1
ATOM 608 N N . LEU A 1 86 ? -8.055 -3.041 8.318 1.00 94.19 86 LEU A N 1
ATOM 609 C CA . LEU A 1 86 ? -6.882 -2.415 8.928 1.00 94.19 86 LEU A CA 1
ATOM 610 C C . LEU A 1 86 ? -5.662 -2.410 7.998 1.00 94.19 86 LEU A C 1
ATOM 612 O O . LEU A 1 86 ? -4.772 -1.577 8.166 1.00 94.19 86 LEU A O 1
ATOM 616 N N . ALA A 1 87 ? -5.594 -3.346 7.049 1.00 94.44 87 ALA A N 1
ATOM 617 C CA . ALA A 1 87 ? -4.549 -3.405 6.032 1.00 94.44 87 ALA A CA 1
ATOM 618 C C . ALA A 1 87 ? -5.093 -3.987 4.731 1.00 94.44 87 ALA A C 1
ATOM 620 O O . ALA A 1 87 ? -5.793 -4.995 4.772 1.00 94.44 87 ALA A O 1
ATOM 621 N N . TRP A 1 88 ? -4.729 -3.408 3.594 1.00 96.12 88 TRP A N 1
ATOM 622 C CA . TRP A 1 88 ? -5.169 -3.836 2.267 1.00 96.12 88 TRP A CA 1
ATOM 623 C C . TRP A 1 88 ? -4.067 -3.629 1.231 1.00 96.12 88 TRP A C 1
ATOM 625 O O . TRP A 1 88 ? -3.087 -2.930 1.487 1.00 96.12 88 TRP A O 1
ATOM 635 N N . GLY A 1 89 ? -4.215 -4.238 0.062 1.00 94.81 89 GLY A N 1
ATOM 636 C CA . GLY A 1 89 ? -3.263 -4.066 -1.026 1.00 94.81 89 GLY A CA 1
ATOM 637 C C . GLY A 1 89 ? -3.574 -4.922 -2.242 1.00 94.81 89 GLY A C 1
ATOM 638 O O . GLY A 1 89 ? -4.415 -5.814 -2.186 1.00 94.81 89 GLY A O 1
ATOM 639 N N . ASP A 1 90 ? -2.867 -4.649 -3.328 1.00 92.44 90 ASP A N 1
ATOM 640 C CA . ASP A 1 90 ? -2.911 -5.355 -4.618 1.00 92.44 90 ASP A CA 1
ATOM 641 C C . ASP A 1 90 ? -1.673 -6.246 -4.845 1.00 92.44 90 ASP A C 1
ATOM 643 O O . ASP A 1 90 ? -1.432 -6.744 -5.940 1.00 92.44 90 ASP A O 1
ATOM 647 N N . GLY A 1 91 ? -0.848 -6.427 -3.810 1.00 88.94 91 GLY A N 1
ATOM 648 C CA . GLY A 1 91 ? 0.437 -7.127 -3.890 1.00 88.94 91 GLY A CA 1
ATOM 649 C C . GLY A 1 91 ? 1.618 -6.228 -4.266 1.00 88.94 91 GLY A C 1
ATOM 650 O O . GLY A 1 91 ? 2.747 -6.571 -3.920 1.00 88.94 91 GLY A O 1
ATOM 651 N N . CYS 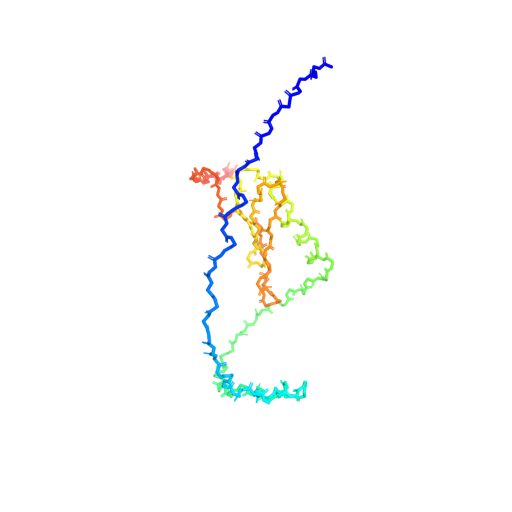A 1 92 ? 1.374 -5.059 -4.870 1.00 90.94 92 CYS A N 1
ATOM 652 C CA . CYS A 1 92 ? 2.410 -4.075 -5.217 1.00 90.94 92 CYS A CA 1
ATOM 653 C C . CYS A 1 92 ? 2.411 -2.857 -4.324 1.00 90.94 92 CYS A C 1
ATOM 655 O O . CYS A 1 92 ? 3.442 -2.233 -4.116 1.00 90.94 92 CYS A O 1
ATOM 657 N N . ILE A 1 93 ? 1.259 -2.523 -3.779 1.00 92.62 93 ILE A N 1
ATOM 658 C CA . ILE A 1 93 ? 1.058 -1.479 -2.808 1.00 92.62 93 ILE A CA 1
ATOM 659 C C . ILE A 1 93 ? 0.359 -2.129 -1.633 1.00 92.62 93 ILE A C 1
ATOM 661 O O . ILE A 1 93 ? -0.679 -2.773 -1.764 1.00 92.62 93 ILE A O 1
ATOM 665 N N . THR A 1 94 ? 0.946 -1.962 -0.457 1.00 93.75 94 THR A N 1
ATOM 666 C CA . THR A 1 94 ? 0.317 -2.362 0.799 1.00 93.75 94 THR A CA 1
ATOM 667 C C . THR A 1 94 ? 0.026 -1.118 1.605 1.00 93.75 94 THR A C 1
ATOM 669 O O . THR A 1 94 ? 0.945 -0.387 1.966 1.00 93.75 94 THR A O 1
ATOM 672 N N . CYS A 1 95 ? -1.244 -0.889 1.901 1.00 95.06 95 CYS A N 1
ATOM 673 C CA . CYS A 1 95 ? -1.727 0.212 2.711 1.00 95.06 95 CYS A CA 1
ATOM 674 C C . CYS A 1 95 ? -2.197 -0.290 4.078 1.00 95.06 95 CYS A C 1
ATOM 676 O O . CYS A 1 95 ? -2.723 -1.395 4.217 1.00 95.06 95 CYS A O 1
ATOM 678 N N . GLN A 1 96 ? -2.014 0.536 5.103 1.00 94.94 96 GLN A N 1
ATOM 679 C CA . GLN A 1 96 ? -2.566 0.326 6.438 1.00 94.94 96 GLN A CA 1
ATOM 680 C C . GLN A 1 96 ? -3.361 1.541 6.885 1.00 94.94 96 GLN A C 1
ATOM 682 O O . GLN A 1 96 ? -2.982 2.675 6.592 1.00 94.94 96 GLN A O 1
ATOM 687 N N . ALA A 1 97 ? -4.435 1.300 7.635 1.00 93.19 97 ALA A N 1
ATOM 688 C CA . ALA A 1 97 ? -5.202 2.359 8.270 1.00 93.19 97 ALA A CA 1
ATOM 689 C C . ALA A 1 97 ? -4.305 3.119 9.264 1.00 93.19 97 ALA A C 1
ATOM 691 O O . ALA A 1 97 ? -3.809 2.539 10.232 1.00 93.19 97 ALA A O 1
ATOM 692 N N . GLY A 1 98 ? -4.072 4.410 9.017 1.00 90.00 98 GLY A N 1
ATOM 693 C CA . GLY A 1 98 ? -3.339 5.276 9.940 1.00 90.00 98 GLY A CA 1
ATOM 694 C C . GLY A 1 98 ? -4.224 5.780 11.079 1.00 90.00 98 GLY A C 1
ATOM 695 O O . GLY A 1 98 ? -5.449 5.829 10.967 1.00 90.00 98 GLY A O 1
ATOM 696 N N . GLN A 1 99 ? -3.595 6.186 12.183 1.00 84.69 99 GLN A N 1
ATOM 697 C CA . GLN A 1 99 ? -4.306 6.691 13.366 1.00 84.69 99 GLN A CA 1
ATOM 698 C C . GLN A 1 99 ? -4.989 8.044 13.110 1.00 84.69 99 GLN A C 1
ATOM 700 O O . GLN A 1 99 ? -6.024 8.331 13.702 1.00 84.69 99 GLN A O 1
ATOM 705 N N . ASP A 1 100 ? -4.461 8.831 12.171 1.00 84.31 100 ASP A N 1
ATOM 706 C CA . ASP A 1 100 ? -4.987 10.144 11.775 1.00 84.31 100 ASP A CA 1
ATOM 707 C C . ASP A 1 100 ? -6.074 10.062 10.686 1.00 84.31 100 ASP A C 1
ATOM 709 O O . ASP A 1 100 ? -6.423 11.067 10.066 1.00 84.31 100 ASP A O 1
ATOM 713 N N . GLY A 1 101 ? -6.565 8.854 10.381 1.00 80.56 101 GLY A N 1
ATOM 714 C CA . GLY A 1 101 ? -7.526 8.616 9.300 1.00 80.56 101 GLY A CA 1
ATOM 715 C C . GLY A 1 101 ? -6.928 8.701 7.891 1.00 80.56 101 GLY A C 1
ATOM 716 O O . GLY A 1 101 ? -7.665 8.644 6.915 1.00 80.56 101 GLY A O 1
ATOM 717 N N . LYS A 1 102 ? -5.600 8.827 7.762 1.00 87.88 102 LYS A N 1
ATOM 718 C CA . LYS A 1 102 ? -4.887 8.759 6.478 1.00 87.88 102 LYS A CA 1
ATOM 719 C C . LYS A 1 102 ? -4.196 7.402 6.334 1.00 87.88 102 LYS A C 1
ATOM 721 O O . LYS A 1 102 ? -3.482 7.012 7.259 1.00 87.88 102 LYS A O 1
ATOM 726 N N . PRO A 1 103 ? -4.368 6.679 5.217 1.00 91.94 103 PRO A N 1
ATOM 727 C CA . PRO A 1 103 ? -3.681 5.415 5.017 1.00 91.94 103 PRO A CA 1
ATOM 728 C C . PRO A 1 103 ? -2.177 5.622 4.818 1.00 91.94 103 PRO A C 1
ATOM 730 O O . PRO A 1 103 ? -1.746 6.568 4.160 1.00 91.94 103 PRO A O 1
ATOM 733 N N . VAL A 1 104 ? -1.374 4.713 5.367 1.00 93.19 104 VAL A N 1
ATOM 734 C CA . VAL A 1 104 ? 0.075 4.657 5.141 1.00 93.19 104 VAL A CA 1
ATOM 735 C C . VAL A 1 104 ? 0.353 3.520 4.171 1.00 93.19 104 VAL A C 1
ATOM 737 O O . VAL A 1 104 ? 0.113 2.361 4.506 1.00 93.19 104 VAL A O 1
ATOM 740 N N . CYS A 1 105 ? 0.840 3.851 2.976 1.00 92.94 105 CYS A N 1
ATOM 741 C CA . CYS A 1 105 ? 1.074 2.889 1.902 1.00 92.94 105 CYS A CA 1
ATOM 742 C C . CYS A 1 105 ? 2.569 2.710 1.609 1.00 92.94 105 CYS A C 1
ATOM 744 O O . CYS A 1 105 ? 3.323 3.681 1.573 1.00 92.94 105 CYS A O 1
ATOM 746 N N . ALA A 1 106 ? 2.984 1.470 1.360 1.00 91.88 106 ALA A N 1
ATOM 747 C CA . ALA A 1 106 ? 4.333 1.096 0.948 1.00 91.88 106 ALA A CA 1
ATOM 748 C C . ALA A 1 106 ? 4.299 0.430 -0.433 1.00 91.88 106 ALA A C 1
ATOM 750 O O . ALA A 1 106 ? 3.422 -0.394 -0.692 1.00 91.88 106 ALA A O 1
ATOM 751 N N . ASN A 1 107 ? 5.266 0.771 -1.290 1.00 90.56 107 ASN A N 1
ATOM 752 C CA . ASN A 1 107 ? 5.456 0.168 -2.609 1.00 90.56 107 ASN A CA 1
ATOM 753 C C . ASN A 1 107 ? 6.822 -0.553 -2.656 1.00 90.56 107 ASN A C 1
ATOM 755 O O . ASN A 1 107 ? 7.844 0.134 -2.704 1.00 90.56 107 ASN A O 1
ATOM 759 N N . PRO A 1 108 ? 6.873 -1.898 -2.619 1.00 82.75 108 PRO A N 1
ATOM 760 C CA . PRO A 1 108 ? 8.079 -2.710 -2.818 1.00 82.75 108 PRO A CA 1
ATOM 761 C C . PRO A 1 108 ? 8.911 -2.418 -4.078 1.00 82.75 108 PRO A C 1
ATOM 763 O O . PRO A 1 108 ? 10.084 -2.786 -4.097 1.00 82.75 108 PRO A O 1
ATOM 766 N N . GLY A 1 109 ? 8.362 -1.766 -5.109 1.00 79.25 109 GLY A N 1
ATOM 767 C CA . GLY A 1 109 ? 9.119 -1.306 -6.276 1.00 79.25 109 GLY A CA 1
ATOM 768 C C . GLY A 1 109 ? 8.564 -1.776 -7.629 1.00 79.25 109 GLY A C 1
ATOM 769 O O . GLY A 1 109 ? 7.528 -2.438 -7.691 1.00 79.25 109 GLY A O 1
ATOM 770 N N . PRO A 1 110 ? 9.257 -1.449 -8.737 1.00 78.06 110 PRO A N 1
ATOM 771 C CA . PRO A 1 110 ? 8.736 -1.591 -10.103 1.00 78.06 110 PRO A CA 1
ATOM 772 C C . PRO A 1 110 ? 8.630 -3.039 -10.605 1.00 78.06 110 PRO A C 1
ATOM 774 O O . PRO A 1 110 ? 8.059 -3.274 -11.662 1.00 78.06 110 PRO A O 1
ATOM 777 N N . ALA A 1 111 ? 9.188 -4.010 -9.878 1.00 83.25 111 ALA A N 1
ATOM 778 C CA . ALA A 1 111 ? 9.171 -5.419 -10.273 1.00 83.25 111 ALA A CA 1
ATOM 779 C C . ALA A 1 111 ? 7.850 -6.137 -9.945 1.00 83.25 111 ALA A C 1
ATOM 781 O O . ALA A 1 111 ? 7.684 -7.306 -10.287 1.00 83.25 111 ALA A O 1
ATOM 782 N N . CYS A 1 112 ? 6.935 -5.477 -9.238 1.00 85.25 112 CYS A N 1
ATOM 783 C CA . CYS A 1 112 ? 5.670 -6.078 -8.864 1.00 85.25 112 CYS A CA 1
ATOM 784 C C . CYS A 1 112 ? 4.609 -5.914 -9.963 1.00 85.25 112 CYS A C 1
ATOM 786 O O . CYS A 1 112 ? 4.489 -4.851 -10.569 1.00 85.25 112 CYS A O 1
ATOM 788 N N . THR A 1 113 ? 3.812 -6.963 -10.184 1.00 85.44 113 THR A N 1
ATOM 789 C CA . THR A 1 113 ? 2.630 -6.931 -11.055 1.00 85.44 113 THR A CA 1
ATOM 790 C C . THR A 1 113 ? 1.363 -6.749 -10.213 1.00 85.44 113 THR A C 1
ATOM 792 O O . THR A 1 113 ? 1.099 -7.617 -9.370 1.00 85.44 113 THR A O 1
ATOM 795 N N . PRO A 1 114 ? 0.599 -5.655 -10.409 1.00 85.19 114 PRO A N 1
ATOM 796 C CA . PRO A 1 114 ? -0.587 -5.368 -9.609 1.00 85.19 114 PRO A CA 1
ATOM 797 C C . PRO A 1 114 ? -1.657 -6.443 -9.802 1.00 85.19 114 PRO A C 1
ATOM 799 O O . PRO A 1 114 ? -1.736 -7.108 -10.839 1.00 85.19 114 PRO A O 1
ATOM 802 N N . ARG A 1 115 ? -2.450 -6.658 -8.754 1.00 88.50 115 ARG A N 1
ATOM 803 C CA . ARG A 1 115 ? -3.573 -7.600 -8.723 1.00 88.50 115 ARG A CA 1
ATOM 804 C C . ARG A 1 115 ? -4.830 -6.904 -8.214 1.00 88.50 115 ARG A C 1
ATOM 806 O O . ARG A 1 115 ? -4.851 -5.712 -7.935 1.00 88.50 115 ARG A O 1
ATOM 813 N N . GLU A 1 116 ? -5.905 -7.661 -8.061 1.00 89.69 116 GLU A N 1
ATOM 814 C CA . GLU A 1 116 ? -7.105 -7.133 -7.427 1.00 89.69 116 GLU A CA 1
ATOM 815 C C . GLU A 1 116 ? -6.824 -6.724 -5.971 1.00 89.69 116 GLU A C 1
ATOM 817 O O . GLU A 1 116 ? -6.161 -7.443 -5.216 1.00 89.69 116 GLU A O 1
ATOM 822 N N . THR A 1 117 ? -7.312 -5.545 -5.578 1.00 93.06 117 THR A N 1
ATOM 823 C CA . THR A 1 117 ? -7.121 -5.029 -4.221 1.00 93.06 117 THR A CA 1
ATOM 824 C C . THR A 1 117 ? -7.915 -5.866 -3.226 1.00 93.06 117 THR A C 1
ATOM 826 O O . THR A 1 117 ? -9.135 -5.977 -3.333 1.00 93.06 117 THR A O 1
ATOM 829 N N . ALA A 1 118 ? -7.238 -6.399 -2.214 1.00 93.44 118 ALA A N 1
ATOM 830 C CA . ALA A 1 118 ? -7.849 -7.232 -1.190 1.00 93.44 118 ALA A CA 1
ATOM 831 C C . ALA A 1 118 ? -7.562 -6.708 0.219 1.00 93.44 118 ALA A C 1
ATOM 833 O O . ALA A 1 118 ? -6.525 -6.093 0.487 1.00 93.44 118 ALA A O 1
ATOM 834 N N . CYS A 1 119 ? -8.474 -7.004 1.147 1.00 95.00 119 CYS A N 1
ATOM 835 C CA . CYS A 1 119 ? -8.221 -6.790 2.563 1.00 95.00 119 CYS A CA 1
ATOM 836 C C . CYS A 1 119 ? -7.269 -7.872 3.090 1.00 95.00 119 CYS A C 1
ATOM 838 O O . CYS A 1 119 ? -7.582 -9.059 3.065 1.00 95.00 119 CYS A O 1
ATOM 840 N N . LEU A 1 120 ? -6.109 -7.452 3.586 1.00 94.06 120 LEU A N 1
ATOM 841 C CA . LEU A 1 120 ? -5.081 -8.318 4.165 1.00 94.06 120 LEU A CA 1
ATOM 842 C C . LEU A 1 120 ? -5.295 -8.525 5.668 1.00 94.06 120 LEU A C 1
ATOM 844 O O . LEU A 1 120 ? -4.847 -9.522 6.233 1.00 94.06 120 LEU A O 1
ATOM 848 N N . ARG A 1 121 ? -5.943 -7.564 6.338 1.00 93.31 121 ARG A N 1
ATOM 849 C CA . ARG A 1 121 ? -6.224 -7.625 7.774 1.00 93.31 121 ARG A CA 1
ATOM 850 C C . ARG A 1 121 ? -7.494 -6.869 8.118 1.00 93.31 121 ARG A C 1
ATOM 852 O O . ARG A 1 121 ? -7.561 -5.667 7.890 1.00 93.31 121 ARG A O 1
ATOM 859 N N . SER A 1 122 ? -8.430 -7.548 8.766 1.00 91.75 122 SER A N 1
ATOM 860 C CA . SER A 1 122 ? -9.678 -6.965 9.266 1.00 91.75 122 SER A CA 1
ATOM 861 C C . SER A 1 122 ? -9.624 -6.729 10.779 1.00 91.75 122 SER A C 1
ATOM 863 O O . SER A 1 122 ? -8.834 -7.351 11.489 1.00 91.75 122 SER A O 1
ATOM 865 N N . LYS A 1 123 ? -10.459 -5.811 11.279 1.00 84.81 123 LYS A N 1
ATOM 866 C CA . LYS A 1 123 ? -10.601 -5.481 12.708 1.00 84.81 123 LYS A CA 1
ATOM 867 C C . LYS A 1 123 ? -11.298 -6.586 13.510 1.00 84.81 123 LYS A C 1
ATOM 869 O O . LYS A 1 123 ? -11.037 -6.727 14.700 1.00 84.81 123 LYS A O 1
ATOM 874 N N . GLU A 1 124 ? -12.132 -7.381 12.848 1.00 75.56 124 GLU A N 1
ATOM 875 C CA . GLU A 1 124 ? -12.685 -8.633 13.367 1.00 75.56 124 GLU A CA 1
ATOM 876 C C . GLU A 1 124 ? -12.053 -9.821 12.627 1.00 75.56 124 GLU A C 1
ATOM 878 O O . GLU A 1 124 ? -11.802 -9.714 11.420 1.00 75.56 124 GLU A O 1
ATOM 883 N N . PRO A 1 125 ? -11.771 -10.946 13.312 1.00 59.06 125 PRO A N 1
ATOM 884 C CA . PRO A 1 125 ? -11.338 -12.161 12.636 1.00 59.06 125 PRO A CA 1
ATOM 885 C C . PRO A 1 125 ? -12.443 -12.583 11.665 1.00 59.06 125 PRO A C 1
ATOM 887 O O . PRO A 1 125 ? -13.605 -12.687 12.051 1.00 59.06 125 PRO A O 1
ATOM 890 N N . ALA A 1 126 ? -12.068 -12.743 10.395 1.00 55.78 126 ALA A N 1
ATOM 891 C CA . ALA A 1 126 ? -12.971 -12.978 9.280 1.00 55.78 126 ALA A CA 1
ATOM 892 C C . ALA A 1 126 ? -14.033 -14.032 9.623 1.00 55.78 126 ALA A C 1
ATOM 894 O O . ALA A 1 126 ? -13.725 -15.211 9.798 1.00 55.78 126 ALA A O 1
ATOM 895 N N . LYS A 1 127 ? -15.296 -13.605 9.681 1.00 47.59 127 LYS A N 1
ATOM 896 C CA . LYS A 1 127 ? -16.400 -14.523 9.429 1.00 47.59 127 LYS A CA 1
ATOM 897 C C . LYS A 1 127 ? -16.248 -14.924 7.962 1.00 47.59 127 LYS A C 1
ATOM 899 O O . LYS A 1 127 ? -16.246 -14.057 7.092 1.00 47.59 127 LYS A O 1
ATOM 904 N N . GLU A 1 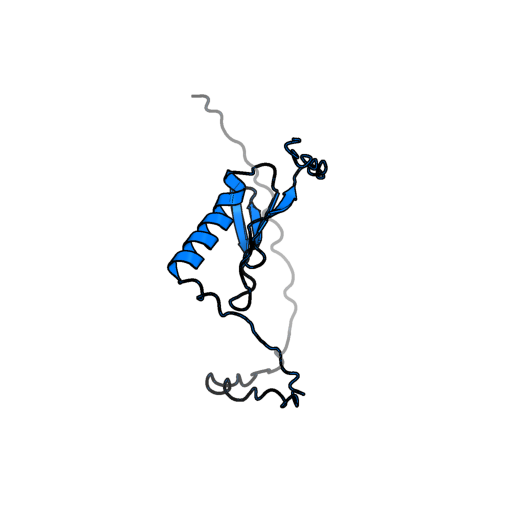128 ? -15.967 -16.203 7.750 1.00 56.03 128 GLU A N 1
ATOM 905 C CA . GLU A 1 128 ? -15.732 -16.862 6.464 1.00 56.03 128 GLU A CA 1
ATOM 906 C C . GLU A 1 128 ? -16.662 -16.305 5.366 1.00 56.03 128 GLU A C 1
ATOM 908 O O . GLU A 1 128 ? -17.849 -16.103 5.645 1.00 56.03 128 GLU A O 1
ATOM 913 N N . PRO A 1 129 ? -16.161 -15.999 4.151 1.00 59.09 129 PRO A N 1
ATOM 914 C CA . PRO A 1 129 ? -17.023 -15.575 3.062 1.00 59.09 129 PRO A CA 1
ATOM 915 C C . PRO A 1 129 ? -17.951 -16.743 2.740 1.00 59.09 129 PRO A C 1
ATOM 917 O O . PRO A 1 129 ? -17.516 -17.782 2.241 1.00 59.09 129 PRO A O 1
ATOM 920 N N . ASP A 1 130 ? -19.219 -16.570 3.099 1.00 55.72 130 ASP A N 1
ATOM 921 C CA . ASP A 1 130 ? -20.307 -17.467 2.752 1.00 55.72 130 ASP A CA 1
ATOM 922 C C . ASP A 1 130 ? -20.215 -17.718 1.244 1.00 55.72 130 ASP A C 1
ATOM 924 O O . ASP A 1 130 ? -20.315 -16.796 0.428 1.00 55.72 130 ASP A O 1
ATOM 928 N N . LYS A 1 131 ? -19.909 -18.966 0.882 1.00 50.00 131 LYS A N 1
ATOM 929 C CA . LYS A 1 131 ? -20.075 -19.466 -0.476 1.00 50.00 131 LYS A CA 1
ATOM 930 C C . LYS A 1 131 ? -21.529 -19.213 -0.849 1.00 50.00 131 LYS A C 1
ATOM 932 O O . LYS A 1 131 ? -22.380 -20.019 -0.489 1.00 50.00 131 LYS A O 1
ATOM 937 N N . GLU A 1 132 ? -21.820 -18.146 -1.585 1.00 53.28 132 GLU A N 1
ATOM 938 C CA . GLU A 1 132 ? -23.123 -18.056 -2.227 1.00 53.28 132 GLU A CA 1
ATOM 939 C C . GLU A 1 132 ? -23.194 -19.220 -3.234 1.00 53.28 132 GLU A C 1
ATOM 941 O O . GLU A 1 132 ? -22.345 -19.316 -4.130 1.00 53.28 132 GLU A O 1
ATOM 946 N N . PRO A 1 133 ? -24.110 -20.189 -3.041 1.00 52.62 133 PRO A N 1
ATOM 947 C CA . PRO A 1 133 ? -24.175 -21.366 -3.881 1.00 52.62 133 PRO A CA 1
ATOM 948 C C . PRO A 1 133 ? -24.592 -20.930 -5.278 1.00 52.62 133 PRO A C 1
ATOM 950 O O . PRO A 1 133 ? -25.545 -20.168 -5.449 1.00 52.62 133 PRO A O 1
ATOM 953 N N . ALA A 1 134 ? -23.868 -21.446 -6.271 1.00 54.53 134 ALA A N 1
ATOM 954 C CA . ALA A 1 134 ? -24.238 -21.367 -7.670 1.00 54.53 134 ALA A CA 1
ATOM 955 C C . ALA A 1 134 ? -25.746 -21.615 -7.816 1.00 54.53 134 ALA A C 1
ATOM 957 O O . ALA A 1 134 ? -26.234 -22.722 -7.576 1.00 54.53 134 ALA A O 1
ATOM 958 N N . LYS A 1 135 ? -26.494 -20.575 -8.194 1.00 47.28 135 LYS A N 1
ATOM 959 C CA . LYS A 1 135 ? -27.839 -20.764 -8.727 1.00 47.28 135 LYS A CA 1
ATOM 960 C C . LYS A 1 135 ? -27.686 -21.436 -10.082 1.00 47.28 135 LYS A C 1
ATOM 962 O O . LYS A 1 135 ? -27.515 -20.777 -11.099 1.00 47.28 135 LYS A O 1
ATOM 967 N N . GLU A 1 136 ? -27.721 -22.758 -10.058 1.00 59.75 136 GLU A N 1
ATOM 968 C CA . GLU A 1 136 ? -28.060 -23.598 -11.195 1.00 59.75 136 GLU A CA 1
ATOM 969 C C . GLU A 1 136 ? -29.524 -23.302 -11.575 1.00 59.75 136 GLU A C 1
ATOM 971 O O . GLU A 1 136 ? -30.415 -23.516 -10.746 1.00 59.75 136 GLU A O 1
ATOM 976 N N . PRO A 1 137 ? -29.833 -22.770 -12.772 1.00 63.12 137 PRO A N 1
ATOM 977 C CA . PRO A 1 137 ? -31.200 -22.773 -13.251 1.00 63.12 137 PRO A CA 1
ATOM 978 C C . PRO A 1 137 ? -31.483 -24.149 -13.853 1.00 63.12 137 PRO A C 1
ATOM 980 O O . PRO A 1 137 ? -30.995 -24.503 -14.926 1.00 63.12 137 PRO A O 1
ATOM 983 N N . ALA A 1 138 ? -32.271 -24.928 -13.118 1.00 66.44 138 ALA A N 1
ATOM 984 C CA . ALA A 1 138 ? -32.833 -26.179 -13.582 1.00 66.44 138 ALA A CA 1
ATOM 985 C C . ALA A 1 138 ? -33.940 -25.941 -14.628 1.00 66.44 138 ALA A C 1
ATOM 987 O O . ALA A 1 138 ? -34.939 -25.289 -14.328 1.00 66.44 138 ALA A O 1
ATOM 988 N N . LYS A 1 139 ? -33.754 -26.627 -15.764 1.00 52.72 139 LYS A N 1
ATOM 989 C CA . LYS A 1 139 ? -34.737 -27.184 -16.713 1.00 52.72 139 LYS A CA 1
ATOM 990 C C . LYS A 1 139 ? -35.404 -26.276 -17.748 1.00 52.72 139 LYS A C 1
ATOM 992 O O . LYS A 1 139 ? -36.154 -25.354 -17.376 1.00 52.72 139 LYS A O 1
#

Foldseek 3Di:
DDDDDDDDDPDDPDDPDDDPDDDDDDDDDPPPDPPPPPPPPPPDPDDPDPDDDPPDDPDDDDDDPVVVVVVVVVLQCVCVVPVQFQWKAQFQKIWGQDPVRGIDIDGPDDPDDGHDMDRPDGNDDDPPPPPPDPPDDDD

Radius of gyration: 29.19 Å; chains: 1; bounding box: 76×59×64 Å

Sequence (139 aa):
MRLTRFLARPTILLLLAGLLAAGSPAPGWAADLPGPDDVDQVVPPSRKATAGPAEGATEAPAPTPAELEAERLSVQGFGDKNPACLAWGDGCITCQAGQDGKPVCANPGPACTPRETACLRSKEPAKEPDKEPAKEPAK

Secondary structure (DSSP, 8-state):
------------------------PPP-----PPPTT-GGG------------------PPPPPHHHHHHHHHHHHHHHHH-TTEEEEE-SS-EEE--TTS--EEE---TTPPP---EEEEESS---------------